Protein AF-A0A7G5N372-F1 (afdb_monomer_lite)

pLDDT: mean 96.66, std 2.65, range [80.38, 98.44]

Structure (mmCIF, N/CA/C/O backbone):
data_AF-A0A7G5N372-F1
#
_entry.id   AF-A0A7G5N372-F1
#
loop_
_atom_site.group_PDB
_atom_site.id
_atom_site.type_symbol
_atom_site.label_atom_id
_atom_site.label_alt_id
_atom_site.label_comp_id
_atom_site.label_asym_id
_atom_site.label_entity_id
_atom_site.label_seq_id
_atom_site.pdbx_PDB_ins_code
_atom_site.Cartn_x
_atom_site.Cartn_y
_atom_site.Cartn_z
_atom_site.occupancy
_atom_site.B_iso_or_equiv
_atom_site.auth_seq_id
_atom_site.auth_comp_id
_atom_site.auth_asym_id
_atom_site.auth_atom_id
_atom_site.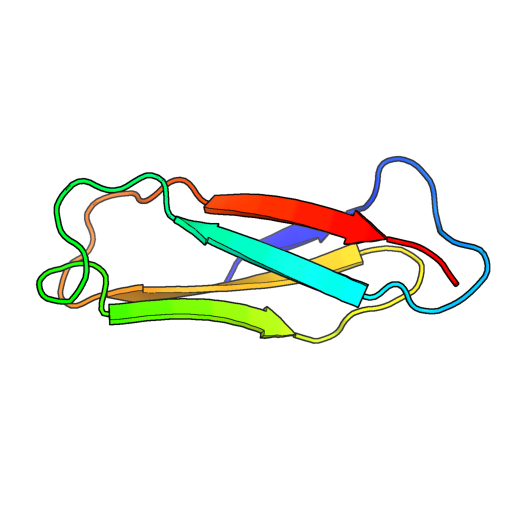pdbx_PDB_model_num
ATOM 1 N N . MET A 1 1 ? -0.803 10.549 6.844 1.00 86.69 1 MET A N 1
ATOM 2 C CA . MET A 1 1 ? 0.054 10.432 5.650 1.00 86.69 1 MET A CA 1
ATOM 3 C C . MET A 1 1 ? 1.435 10.046 6.124 1.00 86.69 1 MET A C 1
ATOM 5 O O . MET A 1 1 ? 1.894 10.648 7.090 1.00 86.69 1 MET A O 1
ATOM 9 N N . ALA A 1 2 ? 2.050 9.057 5.489 1.00 94.38 2 ALA A N 1
ATOM 10 C CA . ALA A 1 2 ? 3.442 8.687 5.719 1.00 94.38 2 ALA A CA 1
ATOM 11 C C . ALA A 1 2 ? 4.118 8.461 4.365 1.00 94.38 2 ALA A C 1
ATOM 13 O O . ALA A 1 2 ? 3.536 7.797 3.509 1.00 94.38 2 ALA A O 1
ATOM 14 N N . HIS A 1 3 ? 5.313 9.019 4.179 1.00 97.56 3 HIS A N 1
ATOM 15 C CA . HIS A 1 3 ? 6.115 8.765 2.986 1.00 97.56 3 HIS A CA 1
ATOM 16 C C . HIS A 1 3 ? 6.828 7.419 3.119 1.00 97.56 3 HIS A C 1
ATOM 18 O O . HIS A 1 3 ? 7.311 7.082 4.203 1.00 97.56 3 HIS A O 1
ATOM 24 N N . VAL A 1 4 ? 6.889 6.658 2.030 1.00 98.06 4 VAL A N 1
ATOM 25 C CA . VAL A 1 4 ? 7.588 5.374 1.961 1.00 98.06 4 VAL A CA 1
ATOM 26 C C . VAL A 1 4 ? 8.587 5.415 0.815 1.00 98.06 4 VAL A C 1
ATOM 28 O O . VAL A 1 4 ? 8.200 5.479 -0.353 1.00 98.06 4 VAL A O 1
ATOM 31 N N . ASP A 1 5 ? 9.867 5.314 1.160 1.00 98.25 5 ASP A N 1
ATOM 32 C CA . AS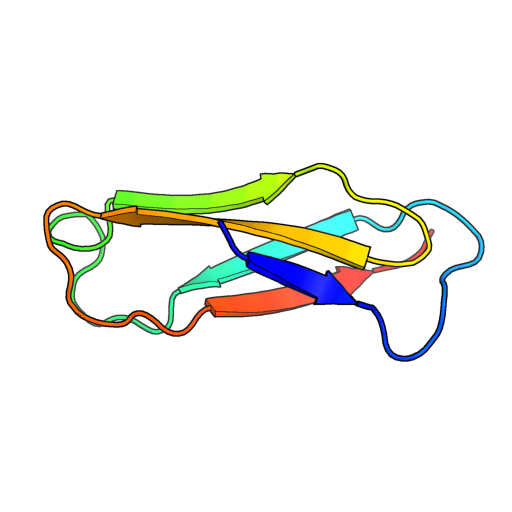P A 1 5 ? 10.948 5.146 0.196 1.00 98.25 5 ASP A CA 1
ATOM 33 C C . ASP A 1 5 ? 11.046 3.688 -0.260 1.00 98.25 5 ASP A C 1
ATOM 35 O O . ASP A 1 5 ? 11.025 2.746 0.542 1.00 98.25 5 ASP A O 1
ATOM 39 N N . PHE A 1 6 ? 11.211 3.484 -1.564 1.00 97.94 6 PHE A N 1
ATOM 40 C CA . PHE A 1 6 ? 11.581 2.180 -2.087 1.00 97.94 6 PHE A CA 1
ATOM 41 C C . PHE A 1 6 ? 13.067 1.920 -1.814 1.00 97.94 6 PHE A C 1
ATOM 43 O O . PHE A 1 6 ? 13.905 2.770 -2.115 1.00 97.94 6 PHE A O 1
ATOM 50 N N . PRO A 1 7 ? 13.440 0.715 -1.343 1.00 96.56 7 PRO A N 1
ATOM 51 C CA . PRO A 1 7 ? 14.841 0.382 -1.071 1.00 96.56 7 PRO A CA 1
ATOM 52 C C . PRO A 1 7 ? 15.705 0.400 -2.340 1.00 96.56 7 PRO A C 1
ATOM 54 O O . PRO A 1 7 ? 16.920 0.571 -2.278 1.00 96.56 7 PRO A O 1
ATOM 57 N N . LYS A 1 8 ? 15.075 0.226 -3.508 1.00 96.31 8 LYS A N 1
ATOM 58 C CA . LYS A 1 8 ? 15.688 0.390 -4.820 1.00 96.31 8 LYS A CA 1
ATOM 59 C C . LYS A 1 8 ? 14.718 1.136 -5.740 1.00 96.31 8 LYS A C 1
ATOM 61 O O . LYS A 1 8 ? 13.582 0.682 -5.875 1.00 96.31 8 LYS A O 1
ATOM 66 N N . PRO A 1 9 ? 15.154 2.211 -6.419 1.00 97.00 9 PRO A N 1
ATOM 67 C CA . PRO A 1 9 ? 14.303 2.904 -7.375 1.00 97.00 9 PRO A CA 1
ATOM 68 C C . PRO A 1 9 ? 13.890 2.012 -8.553 1.00 97.00 9 PRO A C 1
ATOM 70 O O . PRO A 1 9 ? 14.691 1.224 -9.070 1.00 97.00 9 PRO A O 1
ATOM 73 N N . PHE A 1 10 ? 12.655 2.182 -9.015 1.00 98.06 10 PHE A N 1
ATOM 74 C CA . PHE A 1 10 ? 12.149 1.584 -10.249 1.00 98.06 10 PHE A CA 1
ATOM 75 C C . PHE A 1 10 ? 12.691 2.314 -11.491 1.00 98.06 10 PHE A C 1
ATOM 77 O O . PHE A 1 10 ? 13.206 3.432 -11.413 1.00 98.06 10 PHE A O 1
ATOM 84 N N . LYS A 1 11 ? 12.579 1.682 -12.668 1.00 97.31 11 LYS A N 1
ATOM 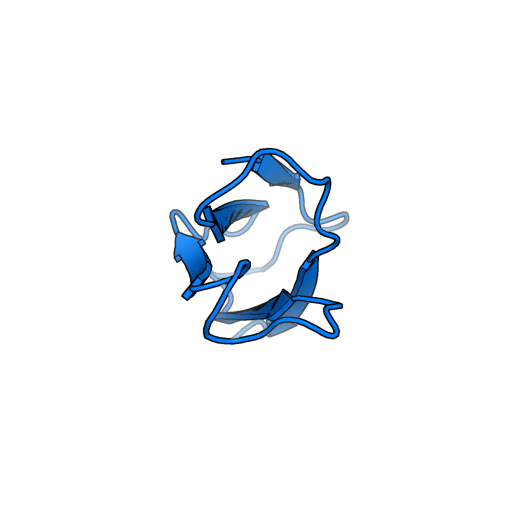85 C CA . LYS A 1 11 ? 12.943 2.318 -13.950 1.00 97.31 11 LYS A CA 1
ATOM 86 C C . LYS A 1 11 ? 11.944 3.409 -14.353 1.00 97.31 11 LYS A C 1
ATOM 88 O O . LYS A 1 11 ? 12.344 4.455 -14.855 1.00 97.31 11 LYS A O 1
ATOM 93 N N . SER A 1 12 ? 10.665 3.157 -14.104 1.00 96.69 12 SER A N 1
ATOM 94 C CA . SER A 1 12 ? 9.504 4.007 -14.377 1.00 96.69 12 SER A CA 1
ATOM 95 C C . SER A 1 12 ? 8.621 4.072 -13.125 1.00 96.69 12 SER A C 1
ATOM 97 O O . SER A 1 12 ? 8.908 3.425 -12.117 1.00 96.69 12 SER A O 1
ATOM 99 N N . GLN A 1 13 ? 7.555 4.871 -13.162 1.00 97.38 13 GLN A N 1
ATOM 100 C CA . GLN A 1 13 ? 6.570 4.905 -12.083 1.00 97.38 13 GLN A CA 1
ATOM 101 C C . GLN A 1 13 ? 5.908 3.519 -11.918 1.00 97.38 13 GLN A C 1
ATOM 103 O O . GLN A 1 13 ? 5.336 3.013 -12.887 1.00 97.38 13 GLN A O 1
ATOM 108 N N . PRO A 1 14 ? 5.964 2.899 -10.722 1.00 97.62 14 PRO A N 1
ATOM 109 C CA . PRO A 1 14 ? 5.295 1.631 -10.461 1.00 97.62 14 PRO A CA 1
ATOM 110 C C . PRO A 1 14 ? 3.812 1.830 -10.117 1.00 97.62 14 PRO A C 1
ATOM 112 O O . PRO A 1 14 ? 3.384 2.895 -9.652 1.00 97.62 14 PRO A O 1
ATOM 115 N N . TYR A 1 15 ? 3.038 0.755 -10.247 1.00 97.69 15 TYR A N 1
ATOM 116 C CA . TYR A 1 15 ? 1.715 0.659 -9.635 1.00 97.69 15 TYR A CA 1
ATOM 117 C C . TYR A 1 15 ? 1.859 0.192 -8.187 1.00 97.69 15 TYR A C 1
ATOM 119 O O . TYR A 1 15 ? 2.516 -0.815 -7.924 1.00 97.69 15 TYR A O 1
ATOM 127 N N . VAL A 1 16 ? 1.245 0.919 -7.252 1.00 98.12 16 VAL A N 1
ATOM 128 C CA . VAL A 1 16 ? 1.286 0.608 -5.817 1.00 98.12 16 VAL A CA 1
ATOM 129 C C . VAL A 1 16 ? -0.117 0.276 -5.336 1.00 98.12 16 VAL A C 1
ATOM 131 O O . VAL A 1 16 ? -1.046 1.052 -5.553 1.00 98.12 16 VAL A O 1
ATOM 134 N N . THR A 1 17 ? -0.258 -0.861 -4.661 1.00 97.38 17 THR A N 1
ATOM 135 C CA . THR A 1 17 ? -1.465 -1.231 -3.917 1.00 97.38 17 THR A CA 1
ATOM 136 C C . THR A 1 17 ? -1.153 -1.288 -2.427 1.00 97.38 17 THR A C 1
ATOM 138 O O . THR A 1 17 ? -0.052 -1.678 -2.033 1.00 97.38 17 THR A O 1
ATOM 141 N N . VAL A 1 18 ? -2.113 -0.879 -1.599 1.00 97.88 18 VAL A N 1
ATOM 142 C CA . VAL A 1 18 ? -1.988 -0.801 -0.139 1.00 97.88 18 VAL A CA 1
ATOM 143 C C . VAL A 1 18 ? -3.154 -1.552 0.492 1.00 97.88 18 VAL A C 1
ATOM 145 O O . VAL A 1 18 ? -4.280 -1.490 0.004 1.00 97.88 18 VAL A O 1
ATOM 148 N N . THR A 1 19 ? -2.904 -2.264 1.585 1.00 97.62 19 THR A N 1
ATOM 149 C CA . THR A 1 19 ? -3.916 -2.993 2.360 1.00 97.62 19 THR A CA 1
ATOM 150 C C . THR A 1 19 ? -3.684 -2.756 3.855 1.00 97.62 19 THR A C 1
ATOM 152 O O . THR A 1 19 ? -2.545 -2.878 4.315 1.00 97.62 19 THR A O 1
ATOM 155 N N . PRO A 1 20 ? -4.719 -2.407 4.640 1.00 97.31 20 PRO A N 1
ATOM 156 C CA . PRO A 1 20 ? -4.577 -2.287 6.083 1.00 97.31 20 PRO A CA 1
ATOM 157 C C . PRO A 1 20 ? -4.553 -3.668 6.742 1.00 97.31 20 PRO A C 1
ATOM 159 O O . PRO A 1 20 ? -5.344 -4.544 6.397 1.00 97.31 20 PRO A O 1
ATOM 162 N N . VAL A 1 21 ? -3.712 -3.837 7.758 1.00 97.56 21 VAL A N 1
ATOM 163 C CA . VAL A 1 21 ? -3.806 -4.967 8.690 1.00 97.56 21 VAL A CA 1
ATOM 164 C C . VAL A 1 21 ? -4.761 -4.549 9.802 1.00 97.56 21 VAL A C 1
ATOM 166 O O . VAL A 1 21 ? -4.397 -3.774 10.685 1.00 97.56 21 VAL A O 1
ATOM 169 N N . THR A 1 22 ? -6.018 -4.986 9.721 1.00 96.06 22 THR A N 1
ATOM 170 C CA . THR A 1 22 ? -7.069 -4.541 10.645 1.00 96.06 22 THR A CA 1
ATOM 171 C C . THR A 1 22 ? -8.175 -5.578 10.816 1.00 96.06 22 THR A C 1
ATOM 173 O O . THR A 1 22 ? -8.496 -6.315 9.887 1.00 96.06 22 THR A O 1
ATOM 176 N N . SER A 1 23 ? -8.787 -5.602 12.001 1.00 96.44 23 SER A N 1
ATOM 177 C CA . SER A 1 23 ? -10.015 -6.351 12.310 1.00 96.44 23 SER A CA 1
ATOM 178 C C . SER A 1 23 ? -11.269 -5.468 12.329 1.00 96.44 23 SER A C 1
ATOM 180 O O . SER A 1 23 ? -12.366 -5.961 12.576 1.00 96.44 23 SER A O 1
ATOM 182 N N . VAL A 1 24 ? -11.119 -4.166 12.064 1.00 96.31 24 VAL A N 1
ATOM 183 C CA . VAL A 1 24 ? -12.192 -3.157 12.115 1.00 96.31 24 VAL A CA 1
ATOM 184 C C . VAL A 1 24 ? -12.355 -2.401 10.780 1.00 96.31 24 VAL A C 1
ATOM 186 O O . VAL A 1 24 ? -12.355 -1.162 10.764 1.00 96.31 24 VAL A O 1
ATOM 189 N N . PRO A 1 25 ? -12.453 -3.112 9.632 1.00 96.31 25 PRO A N 1
ATOM 190 C CA . PRO A 1 25 ? -12.700 -2.480 8.341 1.00 96.31 25 PRO A CA 1
ATOM 191 C C . PRO A 1 25 ? -14.114 -1.885 8.286 1.00 96.31 25 PRO A C 1
ATOM 193 O O . PRO A 1 25 ? -15.071 -2.472 8.786 1.00 96.31 25 PRO A O 1
ATOM 196 N N . GLY A 1 26 ? -14.251 -0.709 7.678 1.00 95.31 26 GLY A N 1
ATOM 197 C CA . GLY A 1 26 ? -15.530 -0.013 7.505 1.00 95.31 26 GLY A CA 1
ATOM 198 C C . GLY A 1 26 ? -16.087 0.651 8.770 1.00 95.31 26 GLY A C 1
ATOM 199 O O . GLY A 1 26 ? -17.054 1.399 8.672 1.00 95.31 26 GLY A O 1
ATOM 200 N N . THR A 1 27 ? -15.480 0.426 9.940 1.00 96.12 27 THR A N 1
ATOM 201 C CA . THR A 1 27 ? -15.877 1.054 11.210 1.00 96.12 27 THR A CA 1
ATOM 202 C C . THR A 1 27 ? -14.820 2.044 11.685 1.00 96.12 27 THR A C 1
ATOM 204 O O . THR A 1 27 ? -15.033 3.257 11.639 1.00 96.12 27 THR A O 1
ATOM 207 N N . ASN A 1 28 ? -13.647 1.543 12.080 1.00 97.06 28 ASN A N 1
ATOM 208 C CA . ASN A 1 28 ? -12.550 2.394 12.531 1.00 97.06 28 ASN A CA 1
ATOM 209 C C . ASN A 1 28 ? -11.577 2.698 11.398 1.00 97.06 28 ASN A C 1
ATOM 211 O O . ASN A 1 28 ? -11.085 3.818 11.332 1.00 97.06 28 ASN A O 1
ATOM 215 N N . VAL A 1 29 ? -11.331 1.744 10.493 1.00 97.75 29 VAL A N 1
ATOM 216 C CA . VAL A 1 29 ? -10.543 1.955 9.270 1.00 97.75 29 VAL A CA 1
ATOM 217 C C . VAL A 1 29 ? -11.501 2.063 8.090 1.00 97.75 29 VAL A C 1
ATOM 219 O O . VAL A 1 29 ? -12.096 1.072 7.675 1.00 97.75 29 VAL A O 1
ATOM 222 N N . LEU A 1 30 ? -11.653 3.270 7.551 1.00 97.69 30 LEU A N 1
ATOM 223 C CA . LEU A 1 30 ? -12.594 3.567 6.468 1.00 97.69 30 LEU A CA 1
ATOM 224 C C . LEU A 1 30 ? -11.987 3.344 5.080 1.00 97.69 30 LEU A C 1
ATOM 226 O O . LEU A 1 30 ? -12.712 3.094 4.124 1.00 97.69 30 LEU A O 1
ATOM 230 N N . GLY A 1 31 ? -10.663 3.431 4.957 1.00 96.69 31 GLY A N 1
ATOM 231 C CA . GLY A 1 31 ? -9.989 3.208 3.685 1.00 96.69 31 GLY A CA 1
ATOM 232 C C . GLY A 1 31 ? -8.488 3.430 3.760 1.00 96.69 31 GLY A C 1
ATOM 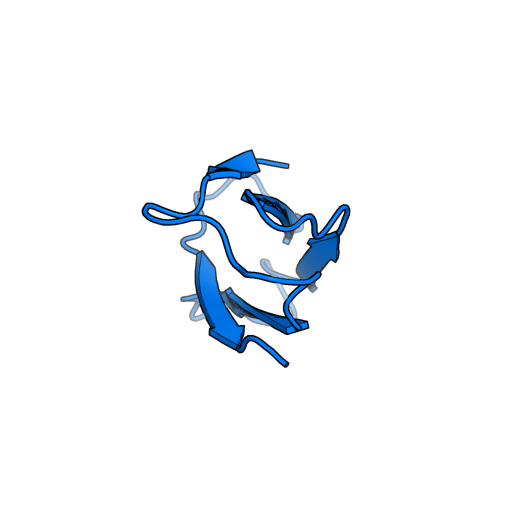233 O O . GLY A 1 31 ? -7.973 4.009 4.718 1.00 96.69 31 GLY A O 1
ATOM 234 N N . VAL A 1 32 ? -7.797 2.967 2.724 1.00 97.69 32 VAL A N 1
ATOM 235 C CA . VAL A 1 32 ? -6.362 3.172 2.521 1.00 97.69 32 VAL A CA 1
ATOM 236 C C . VAL A 1 32 ? -6.095 3.557 1.077 1.00 97.69 32 VAL A C 1
ATOM 238 O O . VAL A 1 32 ? -6.921 3.307 0.199 1.00 97.69 32 VAL A O 1
ATOM 241 N N . GLY A 1 33 ? -4.928 4.132 0.821 1.00 97.38 33 GLY A N 1
ATOM 242 C CA . GLY A 1 33 ? -4.501 4.423 -0.538 1.00 97.38 33 GLY A CA 1
ATOM 243 C C . GLY A 1 33 ? -3.030 4.789 -0.624 1.00 97.38 33 GLY A C 1
ATOM 244 O O . GLY A 1 33 ? -2.379 5.061 0.389 1.00 97.38 33 GLY A O 1
ATOM 245 N N . ALA A 1 34 ? -2.540 4.807 -1.858 1.00 97.75 34 ALA A N 1
ATOM 246 C CA . ALA A 1 34 ? -1.254 5.373 -2.230 1.00 97.75 34 ALA A CA 1
ATOM 247 C C . ALA A 1 34 ? -1.481 6.576 -3.152 1.00 97.75 34 ALA A C 1
ATOM 249 O O . ALA A 1 34 ? -2.376 6.549 -4.001 1.00 97.75 34 ALA A O 1
ATOM 250 N N . SER A 1 35 ? -0.681 7.623 -2.984 1.00 97.44 35 SER A N 1
ATOM 251 C CA . SER A 1 35 ? -0.621 8.752 -3.913 1.00 97.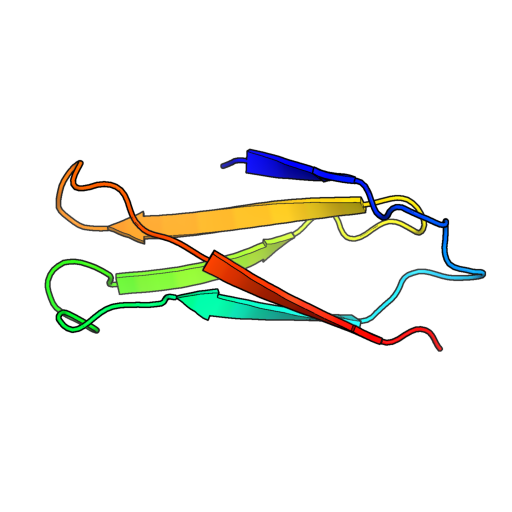44 35 SER A CA 1
ATOM 252 C C . SER A 1 35 ? 0.832 9.178 -4.135 1.00 97.44 35 SER A C 1
ATOM 254 O O . SER A 1 35 ? 1.739 8.643 -3.496 1.00 97.44 35 SER A O 1
ATOM 256 N N . ASN A 1 36 ? 1.065 10.110 -5.064 1.00 96.94 36 ASN A N 1
ATOM 257 C CA . ASN A 1 36 ? 2.402 10.622 -5.385 1.00 96.94 36 ASN A CA 1
ATOM 258 C C . ASN A 1 36 ? 3.423 9.513 -5.689 1.00 96.94 36 ASN A C 1
ATOM 260 O O . ASN A 1 36 ? 4.587 9.592 -5.301 1.00 96.94 36 ASN A O 1
ATOM 264 N N . ASN A 1 37 ? 2.986 8.464 -6.390 1.00 96.69 37 ASN A N 1
ATOM 265 C CA . ASN A 1 37 ? 3.862 7.373 -6.790 1.00 96.69 37 ASN A CA 1
ATOM 266 C C . ASN A 1 37 ? 4.937 7.911 -7.738 1.00 96.69 37 ASN A C 1
ATOM 268 O O . ASN A 1 37 ? 4.649 8.335 -8.857 1.00 96.69 37 ASN A O 1
ATOM 272 N N . THR A 1 38 ? 6.185 7.843 -7.306 1.00 97.81 38 THR A N 1
ATOM 273 C CA . THR A 1 38 ? 7.355 8.138 -8.129 1.00 97.81 38 THR A CA 1
ATOM 274 C C . THR A 1 38 ? 8.171 6.865 -8.321 1.00 97.81 38 THR A C 1
ATOM 276 O O . THR A 1 38 ? 7.868 5.813 -7.762 1.00 97.81 38 THR A O 1
ATOM 279 N N . LYS A 1 39 ? 9.261 6.945 -9.085 1.00 97.88 39 LYS A N 1
ATOM 280 C CA . LYS A 1 39 ? 10.217 5.835 -9.177 1.00 97.88 39 LYS A CA 1
ATOM 281 C C . LYS A 1 39 ? 10.919 5.515 -7.848 1.00 97.88 39 LYS A C 1
ATOM 283 O O . LYS A 1 39 ? 11.486 4.434 -7.734 1.00 97.88 39 LYS A O 1
ATOM 288 N N . SER A 1 40 ? 10.918 6.439 -6.883 1.00 98.25 40 SER A N 1
ATOM 289 C CA . SER A 1 40 ? 11.699 6.331 -5.643 1.00 98.25 40 SER A CA 1
ATOM 290 C C . SER A 1 40 ? 10.854 6.058 -4.402 1.00 98.25 40 SER A C 1
ATOM 292 O O . SER A 1 40 ? 11.405 5.606 -3.409 1.00 98.25 40 SER A O 1
ATOM 294 N N . GLY A 1 41 ? 9.545 6.292 -4.452 1.00 98.19 41 GLY A N 1
ATOM 295 C CA . GLY A 1 41 ? 8.670 6.120 -3.298 1.00 98.19 41 GLY A CA 1
ATOM 296 C C . GLY A 1 41 ? 7.230 6.517 -3.589 1.00 98.19 41 GLY A C 1
ATOM 297 O O . GLY A 1 41 ? 6.880 6.842 -4.730 1.00 98.19 41 GLY A O 1
ATOM 298 N N . PHE A 1 42 ? 6.402 6.493 -2.552 1.00 98.44 42 PHE A N 1
ATOM 299 C CA . PHE A 1 42 ? 4.996 6.896 -2.595 1.00 98.44 42 PHE A CA 1
ATOM 300 C C . PHE A 1 42 ? 4.538 7.418 -1.229 1.00 98.44 42 PHE A C 1
ATOM 302 O O . PHE A 1 42 ? 5.175 7.160 -0.207 1.00 98.44 42 PHE A O 1
ATOM 309 N N . ASP A 1 43 ? 3.399 8.103 -1.201 1.00 98.44 43 ASP A N 1
ATOM 310 C CA . ASP A 1 43 ? 2.742 8.503 0.040 1.00 98.44 43 ASP A CA 1
ATOM 311 C C . ASP A 1 43 ? 1.614 7.527 0.387 1.00 98.44 43 ASP A C 1
ATOM 313 O O . ASP A 1 43 ? 0.701 7.301 -0.411 1.00 98.44 43 ASP A O 1
ATOM 317 N N . ALA A 1 44 ? 1.654 6.967 1.595 1.00 97.94 44 ALA A N 1
ATOM 318 C CA . ALA A 1 44 ? 0.627 6.088 2.138 1.00 97.94 44 ALA A CA 1
ATOM 319 C C . ALA A 1 44 ? -0.393 6.867 2.986 1.00 97.94 44 ALA A C 1
ATOM 321 O O . ALA A 1 44 ? -0.044 7.715 3.825 1.00 97.94 44 ALA A O 1
ATOM 322 N N . TYR A 1 45 ? -1.672 6.530 2.818 1.00 96.81 45 TYR A N 1
ATOM 323 C CA . TYR A 1 45 ? -2.784 7.149 3.537 1.00 96.81 45 TYR A CA 1
ATOM 324 C C . TYR A 1 45 ? -3.688 6.098 4.167 1.00 96.81 45 TYR A C 1
ATOM 326 O O . TYR A 1 45 ? -3.941 5.040 3.593 1.00 96.81 45 TYR A O 1
A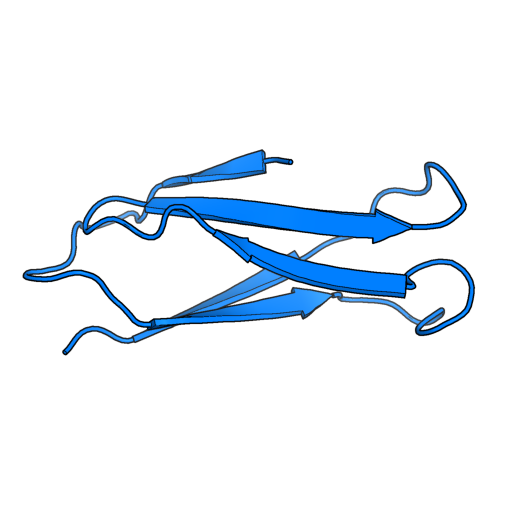TOM 334 N N . VAL A 1 46 ? -4.213 6.443 5.340 1.00 97.12 46 VAL A N 1
ATOM 335 C CA . VAL A 1 46 ? -5.296 5.735 6.016 1.00 97.12 46 VAL A CA 1
ATOM 336 C C . VAL A 1 46 ? -6.341 6.759 6.431 1.00 97.12 46 VAL A C 1
ATOM 338 O O . VAL A 1 46 ? -6.015 7.771 7.055 1.00 97.12 46 VAL A O 1
ATOM 341 N N . THR A 1 47 ? -7.592 6.485 6.091 1.00 97.62 47 THR A N 1
ATOM 342 C CA . THR A 1 47 ? -8.748 7.208 6.616 1.00 97.62 47 THR A CA 1
ATOM 343 C C . THR A 1 47 ? -9.328 6.385 7.752 1.00 97.62 47 THR A C 1
ATOM 345 O O . THR A 1 47 ? -9.631 5.204 7.577 1.00 97.62 47 THR A O 1
ATOM 348 N N . ARG A 1 48 ? -9.471 6.997 8.926 1.00 96.94 48 ARG A N 1
ATOM 349 C CA . ARG A 1 48 ? -9.932 6.329 10.144 1.00 96.94 48 ARG A CA 1
ATOM 350 C C . ARG A 1 48 ? -10.742 7.273 11.024 1.00 96.94 48 ARG A C 1
ATOM 352 O O . ARG A 1 48 ? -10.551 8.483 10.955 1.00 96.94 48 ARG A O 1
ATOM 359 N N . THR A 1 49 ? -11.631 6.720 11.841 1.00 97.62 49 THR A N 1
ATOM 360 C CA . THR A 1 49 ? -12.504 7.491 12.749 1.00 97.62 49 THR A CA 1
ATOM 361 C C . THR A 1 49 ? -11.881 7.734 14.123 1.00 97.62 49 THR A C 1
ATOM 363 O O . THR A 1 49 ? -12.429 8.482 14.928 1.00 97.62 49 THR A O 1
ATOM 366 N N . ASN A 1 50 ? -10.728 7.123 14.404 1.00 95.69 50 ASN A N 1
ATOM 367 C CA . ASN A 1 50 ? -10.009 7.263 15.663 1.00 95.69 50 ASN A CA 1
ATOM 368 C C . ASN A 1 50 ? -8.493 7.412 15.433 1.00 95.69 50 ASN A C 1
ATOM 370 O O . ASN A 1 50 ? -8.021 7.544 14.303 1.00 95.69 50 ASN A O 1
ATOM 374 N N . THR A 1 51 ? -7.714 7.397 16.514 1.00 95.31 51 THR A N 1
ATOM 375 C CA . THR A 1 51 ? -6.254 7.559 16.469 1.00 95.31 51 THR A CA 1
ATOM 376 C C . THR A 1 51 ? -5.475 6.260 16.691 1.00 95.31 51 THR A C 1
ATOM 378 O O . THR A 1 51 ? -4.243 6.303 16.680 1.00 95.31 51 THR A O 1
ATOM 381 N N . THR A 1 52 ? -6.145 5.106 16.814 1.00 95.12 52 THR A N 1
ATOM 382 C CA . THR A 1 52 ? -5.503 3.794 17.018 1.00 95.12 52 THR A CA 1
ATOM 383 C C . THR A 1 52 ? -4.549 3.477 15.879 1.00 95.12 52 THR A C 1
ATOM 385 O O . THR A 1 52 ? -4.962 3.459 14.717 1.00 95.12 52 THR A O 1
ATOM 388 N N . GLU A 1 53 ? -3.278 3.249 16.203 1.00 94.25 53 GLU A N 1
ATOM 389 C CA . GLU A 1 53 ? -2.237 2.914 15.231 1.00 94.25 53 GLU A CA 1
ATOM 390 C C . GLU A 1 53 ? -2.692 1.798 14.280 1.00 94.25 53 GLU A C 1
ATOM 392 O O . GLU A 1 53 ? -3.353 0.843 14.681 1.00 94.25 53 GLU A O 1
ATOM 397 N N . THR A 1 54 ? -2.410 1.966 12.989 1.00 95.56 54 THR A N 1
ATOM 398 C CA . THR A 1 54 ? -2.852 1.047 11.936 1.00 95.56 54 THR A CA 1
ATOM 399 C C . THR A 1 54 ? -1.668 0.719 11.048 1.00 95.56 54 THR A C 1
ATOM 401 O O . THR A 1 54 ? -1.086 1.613 10.434 1.00 95.56 54 THR A O 1
ATOM 404 N N . THR A 1 55 ? -1.332 -0.563 10.952 1.00 96.88 55 THR A N 1
ATOM 405 C CA . THR A 1 55 ? -0.295 -1.040 10.039 1.00 96.88 55 THR A CA 1
ATOM 406 C C . THR A 1 55 ? -0.847 -1.131 8.622 1.00 96.88 55 THR A C 1
ATOM 408 O O . THR A 1 55 ? -1.920 -1.692 8.395 1.00 96.88 55 THR A O 1
ATOM 411 N N . LEU A 1 56 ? -0.093 -0.604 7.660 1.00 97.56 56 LEU A N 1
ATOM 412 C CA . LEU A 1 56 ? -0.368 -0.738 6.234 1.00 97.56 56 LEU A CA 1
ATOM 413 C C . LEU A 1 56 ? 0.702 -1.622 5.596 1.00 97.56 56 LEU A C 1
ATOM 415 O O . LEU A 1 56 ? 1.893 -1.412 5.817 1.00 97.56 56 LEU A O 1
ATOM 419 N N . VAL A 1 57 ? 0.274 -2.580 4.782 1.00 98.00 57 VAL A N 1
ATOM 420 C CA . VAL A 1 57 ? 1.150 -3.398 3.936 1.00 98.00 57 VAL A CA 1
ATOM 421 C C . VAL A 1 57 ? 0.943 -2.969 2.491 1.00 98.00 57 VAL A C 1
ATOM 423 O O . VAL A 1 57 ? -0.158 -2.572 2.108 1.00 98.00 57 VAL A O 1
ATOM 426 N N . TRP A 1 58 ? 1.998 -3.017 1.687 1.00 97.88 58 TRP A N 1
ATOM 427 C CA . TRP A 1 58 ? 1.969 -2.533 0.314 1.00 97.88 58 TRP A CA 1
ATOM 428 C C . TRP A 1 58 ? 2.750 -3.444 -0.629 1.00 97.88 58 TRP A C 1
ATOM 430 O O . TRP A 1 58 ? 3.674 -4.147 -0.222 1.00 97.88 58 TRP A O 1
ATOM 440 N N . ILE A 1 59 ? 2.365 -3.411 -1.904 1.00 97.88 59 ILE A N 1
ATOM 441 C CA . ILE A 1 59 ? 3.082 -4.052 -3.008 1.00 97.88 59 ILE A CA 1
ATOM 442 C C . ILE A 1 59 ? 3.253 -3.006 -4.108 1.00 97.88 59 ILE A C 1
ATOM 444 O O . ILE A 1 59 ? 2.286 -2.344 -4.486 1.00 97.88 59 ILE A O 1
ATOM 448 N N . ALA A 1 60 ? 4.477 -2.871 -4.621 1.00 98.00 60 ALA A N 1
ATOM 449 C CA . ALA A 1 60 ? 4.804 -2.023 -5.762 1.00 98.00 60 ALA A CA 1
ATOM 450 C C . ALA A 1 60 ? 5.283 -2.892 -6.933 1.00 98.00 60 ALA A C 1
ATOM 452 O O . ALA A 1 60 ? 6.228 -3.668 -6.783 1.00 98.00 60 ALA A O 1
ATOM 453 N N . ILE A 1 61 ? 4.635 -2.764 -8.090 1.00 97.44 61 ILE A N 1
ATOM 454 C CA . ILE A 1 61 ? 4.955 -3.526 -9.302 1.00 97.44 61 ILE A CA 1
ATOM 455 C C . ILE A 1 61 ? 5.414 -2.544 -10.379 1.00 97.44 61 ILE A C 1
ATOM 457 O O . ILE A 1 61 ? 4.677 -1.634 -10.765 1.00 97.44 61 ILE A O 1
ATOM 461 N N . GLY A 1 62 ? 6.659 -2.714 -10.828 1.00 93.88 62 GLY A N 1
ATOM 462 C CA . GLY A 1 62 ? 7.235 -1.937 -11.922 1.00 93.88 62 GLY A CA 1
ATOM 463 C C . GLY A 1 62 ? 6.652 -2.340 -13.274 1.00 93.88 62 GLY A C 1
ATOM 464 O O . GLY A 1 62 ? 6.223 -3.480 -13.446 1.00 93.88 62 GLY A O 1
ATOM 465 N N . THR A 1 63 ? 6.660 -1.396 -14.213 1.00 80.38 63 THR A N 1
ATOM 466 C CA . THR A 1 63 ? 6.327 -1.630 -15.626 1.00 80.38 63 THR A CA 1
ATOM 467 C C . THR A 1 63 ? 7.571 -1.877 -16.468 1.00 80.38 63 THR A C 1
ATOM 469 O O . THR A 1 63 ? 8.669 -1.416 -16.068 1.00 80.38 63 THR A O 1
#

Organism: NCBI:txid33035

Radius of gyration: 12.57 Å; chains: 1; bounding box: 32×17×33 Å

Foldseek 3Di:
DDKDWDPDFAPFFWDKDKDKPDPQDVAFWPDKDWAPGTRTTIDIDTDGPDDPDIDMDMDTGHD

Sequence (63 aa):
MAHVDFPKPFKSQPYVTVTPVTSVPGTNVLGVGASNNTKSGFDAYVTRTNTTETTLVWIAIGT

InterPro domains:
  IPR037221 H-type lectin domain superfamily [G3DSA:2.60.40.2080] (1-62)
  IPR037221 H-type lectin domain superfamily [SSF141086] (2-62)

Secondary structure (DSSP, 8-state):
-EEEE-SS--SSPPEEEEEEE-S-BTTTEEEEEEES--SSEEEEEEEESS----EEEEEEE--